Protein AF-A0A6L8UDU8-F1 (afdb_monomer_lite)

Foldseek 3Di:
DPDQPDLPDQDWDWDDAPNAIFTWRGWQADPVLQVLVVVQCVVLVFAKDKDWACDPDPPDDIGMTIGTSPSPDTVSCCAVVQVGADPVGDGHHPCVNVVVDPDDDSVPVDDPDDD

Sequence (115 aa):
MKPVMGINNAKHVIGEINGVRCTIIETSASGERALFLRQLLEFNNLEVVESVNPPSSEDEEPTYSIGVTDIVFNPVFAIYECLLKIPGGGYVTPGYWLQECTDCDNRYWLRKKDQ

pLDDT: mean 88.97, std 12.99, range [41.44, 98.56]

Radius of gyration: 14.98 Å; chains: 1; bounding box: 45×35×35 Å

Secondary structure (DSSP, 8-state):
-PPP--TTS----EEEETTEEEEEEEEEE-HHHHHHHHHHHHHTT--EEEEEEPPSSTTSPPEEEEEES-TT--HHHHHHTT-PBPTTSSB--HHHHTTS-SS--S-TTS-----

Structure (mmCIF, N/CA/C/O backbone):
data_AF-A0A6L8UDU8-F1
#
_entry.id   AF-A0A6L8UDU8-F1
#
loop_
_atom_site.group_PDB
_atom_site.id
_atom_site.type_symbol
_atom_site.label_atom_id
_atom_site.label_alt_id
_atom_site.label_comp_id
_atom_site.label_asym_id
_atom_site.label_entity_id
_atom_site.label_seq_id
_atom_site.pdbx_PDB_ins_code
_atom_site.Cartn_x
_atom_site.Cartn_y
_atom_site.Cartn_z
_atom_site.occupancy
_atom_site.B_iso_or_equiv
_atom_site.auth_seq_id
_atom_site.auth_comp_id
_atom_site.auth_asym_id
_atom_site.auth_atom_id
_atom_site.pdbx_PDB_model_num
ATOM 1 N N . MET A 1 1 ? -1.695 15.600 11.824 1.00 41.44 1 MET A N 1
ATOM 2 C CA . MET A 1 1 ? -1.597 14.657 10.692 1.00 41.44 1 MET A CA 1
ATOM 3 C C . MET A 1 1 ? -1.109 13.337 11.273 1.00 41.44 1 MET A C 1
ATOM 5 O O . MET A 1 1 ? 0.001 13.305 11.793 1.00 41.44 1 MET A O 1
ATOM 9 N N . LYS A 1 2 ? -1.976 12.318 11.371 1.00 43.31 2 LYS A N 1
ATOM 10 C CA . LYS A 1 2 ? -1.565 10.991 11.868 1.00 43.31 2 LYS A CA 1
ATOM 11 C C . LYS A 1 2 ? -0.500 10.436 10.905 1.00 43.31 2 LYS A C 1
ATOM 13 O O . LYS A 1 2 ? -0.578 10.750 9.717 1.00 43.31 2 LYS A O 1
ATOM 18 N N . PRO A 1 3 ? 0.521 9.712 11.388 1.00 46.56 3 PRO A N 1
ATOM 19 C CA . PRO A 1 3 ? 1.601 9.270 10.522 1.00 46.56 3 PRO A CA 1
ATOM 20 C C . PRO A 1 3 ? 1.044 8.298 9.482 1.00 46.56 3 PRO A C 1
ATOM 22 O O . PRO A 1 3 ? 0.544 7.234 9.842 1.00 46.56 3 PRO A O 1
ATOM 25 N N . VAL A 1 4 ? 1.161 8.667 8.203 1.00 59.59 4 VAL A N 1
ATOM 26 C CA . VAL A 1 4 ? 1.176 7.699 7.099 1.00 59.59 4 VAL A CA 1
ATOM 27 C C . VAL A 1 4 ? 2.173 6.620 7.507 1.00 59.59 4 VAL A C 1
ATOM 29 O O . VAL A 1 4 ? 3.268 6.965 7.968 1.00 59.59 4 VAL A O 1
ATOM 32 N N . MET A 1 5 ? 1.799 5.339 7.423 1.00 64.19 5 MET A N 1
ATOM 33 C CA . MET A 1 5 ? 2.720 4.260 7.782 1.00 64.19 5 MET A CA 1
ATOM 34 C C . MET A 1 5 ? 4.018 4.452 6.998 1.00 64.19 5 MET A C 1
ATOM 36 O O . MET A 1 5 ? 4.046 4.457 5.767 1.00 64.19 5 MET A O 1
ATOM 40 N N . GLY A 1 6 ? 5.072 4.754 7.753 1.00 65.25 6 GLY A N 1
ATOM 41 C CA . GLY A 1 6 ? 6.275 5.341 7.199 1.00 65.25 6 GLY A CA 1
ATOM 42 C C . GLY A 1 6 ? 7.034 4.319 6.374 1.00 65.25 6 GLY A C 1
ATOM 43 O O . GLY A 1 6 ? 7.457 3.291 6.890 1.00 65.25 6 GLY A O 1
ATOM 44 N N . ILE A 1 7 ? 7.314 4.657 5.119 1.00 80.19 7 ILE A N 1
ATOM 45 C CA . ILE A 1 7 ? 8.274 3.933 4.272 1.00 80.19 7 ILE A CA 1
ATOM 46 C C . ILE A 1 7 ? 9.737 4.193 4.688 1.00 80.19 7 ILE A C 1
ATOM 48 O O . ILE A 1 7 ? 10.673 3.843 3.981 1.00 80.19 7 ILE A O 1
ATOM 52 N N . ASN A 1 8 ? 9.946 4.832 5.842 1.00 78.44 8 ASN A N 1
ATOM 53 C CA . ASN A 1 8 ? 11.244 5.241 6.375 1.00 78.44 8 ASN A CA 1
ATOM 54 C C . ASN A 1 8 ? 11.922 4.168 7.241 1.00 78.44 8 ASN A C 1
ATOM 56 O O . ASN A 1 8 ? 13.095 4.304 7.582 1.00 78.44 8 ASN A O 1
ATOM 60 N N . ASN A 1 9 ? 11.201 3.115 7.616 1.00 76.50 9 ASN A N 1
ATOM 61 C CA . ASN A 1 9 ? 11.762 1.932 8.246 1.00 76.50 9 ASN A CA 1
ATOM 62 C C . ASN A 1 9 ? 11.153 0.699 7.577 1.00 76.50 9 ASN A C 1
ATOM 64 O O . ASN A 1 9 ? 9.957 0.665 7.322 1.00 76.50 9 ASN A O 1
ATOM 68 N N . ALA A 1 10 ? 11.962 -0.321 7.288 1.00 78.06 10 ALA A N 1
ATOM 69 C CA . ALA A 1 10 ? 11.518 -1.542 6.605 1.00 78.06 10 ALA A CA 1
ATOM 70 C C . ALA A 1 10 ? 10.661 -2.463 7.502 1.00 78.06 10 ALA A C 1
ATOM 72 O O . ALA A 1 10 ? 10.728 -3.688 7.394 1.00 78.06 10 ALA A O 1
ATOM 73 N N . LYS A 1 11 ? 9.887 -1.892 8.433 1.00 83.38 11 LYS A N 1
ATOM 74 C CA . LYS A 1 11 ? 9.067 -2.645 9.373 1.00 83.38 11 LYS A CA 1
ATOM 75 C C . LYS A 1 11 ? 7.956 -3.352 8.616 1.00 83.38 11 LYS A C 1
ATOM 77 O O . LYS A 1 11 ? 7.098 -2.730 7.998 1.00 83.38 11 LYS A O 1
ATOM 82 N N . HIS A 1 12 ? 7.956 -4.669 8.737 1.00 90.06 12 HIS A N 1
ATOM 83 C CA . HIS A 1 12 ? 6.901 -5.523 8.226 1.00 90.06 12 HIS A CA 1
ATOM 84 C C . HIS A 1 12 ? 5.894 -5.796 9.339 1.00 90.06 12 HIS A C 1
ATOM 86 O O . HIS A 1 12 ? 6.256 -6.313 10.397 1.00 90.06 12 HIS A O 1
ATOM 92 N N . VAL A 1 13 ? 4.641 -5.393 9.133 1.00 92.75 13 VAL A N 1
ATOM 93 C CA . VAL A 1 13 ? 3.566 -5.586 10.110 1.00 92.75 13 VAL A CA 1
ATOM 94 C C . VAL A 1 13 ? 2.577 -6.588 9.540 1.00 92.75 13 VAL A C 1
ATOM 96 O O . VAL A 1 13 ? 1.944 -6.323 8.526 1.00 92.75 13 VAL A O 1
ATOM 99 N N . ILE A 1 14 ? 2.433 -7.728 10.211 1.00 95.81 14 ILE A N 1
ATOM 100 C CA . ILE A 1 14 ? 1.405 -8.725 9.904 1.00 95.81 14 ILE A CA 1
ATOM 101 C C . ILE A 1 14 ? 0.281 -8.562 10.924 1.00 95.81 14 ILE A C 1
ATOM 103 O O . ILE A 1 14 ? 0.539 -8.425 12.121 1.00 95.81 14 ILE A O 1
ATOM 107 N N . GLY A 1 15 ? -0.958 -8.588 10.451 1.00 95.69 15 GLY A N 1
ATOM 108 C CA . GLY A 1 15 ? -2.153 -8.465 11.272 1.00 95.69 15 GLY A CA 1
ATOM 109 C C . GLY A 1 15 ? -3.321 -9.233 10.672 1.00 95.69 15 GLY A C 1
ATOM 110 O O . GLY A 1 15 ? -3.137 -10.174 9.898 1.00 95.69 15 GLY A O 1
ATOM 111 N N . GLU A 1 16 ? -4.524 -8.826 11.052 1.00 97.25 16 GLU A N 1
ATOM 112 C CA . GLU A 1 16 ? -5.768 -9.418 10.581 1.00 97.25 16 GLU A CA 1
ATOM 113 C C . GLU A 1 16 ? -6.784 -8.308 10.303 1.00 97.25 16 GLU A C 1
ATOM 115 O O . GLU A 1 16 ? -6.934 -7.387 11.108 1.00 97.25 16 GLU A O 1
ATOM 120 N N . ILE A 1 17 ? -7.462 -8.388 9.160 1.00 97.44 17 ILE A N 1
ATOM 121 C CA . ILE A 1 17 ? -8.540 -7.480 8.754 1.00 97.44 17 ILE A CA 1
ATOM 122 C C . ILE A 1 17 ? -9.731 -8.360 8.372 1.00 97.44 17 ILE A C 1
ATOM 124 O O . ILE A 1 17 ? -9.605 -9.225 7.510 1.00 97.44 17 ILE A O 1
ATOM 128 N N . ASN A 1 18 ? -10.877 -8.173 9.037 1.00 94.75 18 ASN A N 1
ATOM 129 C CA . ASN A 1 18 ? -12.108 -8.949 8.816 1.00 94.75 18 ASN A CA 1
ATOM 130 C C . ASN A 1 18 ? -11.911 -10.485 8.829 1.00 94.75 18 ASN A C 1
ATOM 132 O O . ASN A 1 18 ? -12.510 -11.193 8.023 1.00 94.75 18 ASN A O 1
ATOM 136 N N . GLY A 1 19 ? -11.062 -11.016 9.717 1.00 96.25 19 GLY A N 1
ATOM 137 C CA . GLY A 1 19 ? -10.784 -12.458 9.788 1.00 96.25 19 GLY A CA 1
ATOM 138 C C . GLY A 1 19 ? -9.698 -12.958 8.828 1.00 96.25 19 GLY A C 1
ATOM 139 O O . GLY A 1 19 ? -9.364 -14.141 8.844 1.00 96.25 19 GLY A O 1
ATOM 140 N N . VAL A 1 20 ? -9.137 -12.085 7.984 1.00 98.00 20 VAL A N 1
ATOM 141 C CA . VAL A 1 20 ? -8.117 -12.440 6.991 1.00 98.00 20 VAL A CA 1
ATOM 142 C C . VAL A 1 20 ? -6.745 -11.971 7.459 1.00 98.00 20 VAL A C 1
ATOM 144 O O . VAL A 1 20 ? -6.501 -10.773 7.631 1.00 98.00 20 VAL A O 1
ATOM 147 N N . ARG A 1 21 ? -5.825 -12.923 7.649 1.00 98.00 21 ARG A N 1
ATOM 148 C CA . ARG A 1 21 ? -4.424 -12.628 7.968 1.00 98.00 21 ARG A CA 1
ATOM 149 C C . ARG A 1 21 ? -3.759 -11.943 6.774 1.00 98.00 21 ARG A C 1
ATOM 151 O O . ARG A 1 21 ? -3.793 -12.471 5.668 1.00 98.00 21 ARG A O 1
ATOM 158 N N . CYS A 1 22 ? -3.146 -10.789 7.003 1.00 98.06 22 CYS A N 1
ATOM 159 C CA . CYS A 1 22 ? -2.610 -9.938 5.942 1.00 98.06 22 CYS A CA 1
ATOM 160 C C . CYS A 1 22 ? -1.370 -9.163 6.402 1.00 98.06 22 CYS A C 1
ATOM 162 O O . CYS A 1 22 ? -1.131 -8.979 7.600 1.00 98.06 22 CYS A O 1
ATOM 164 N N . THR A 1 23 ? -0.586 -8.678 5.441 1.00 97.50 23 THR A N 1
ATOM 165 C CA . THR A 1 23 ? 0.357 -7.584 5.681 1.00 97.50 23 THR A CA 1
ATOM 166 C C . THR A 1 23 ? -0.438 -6.291 5.828 1.00 97.50 23 THR A C 1
ATOM 168 O O . THR A 1 23 ? -1.200 -5.932 4.933 1.00 97.50 23 THR A O 1
ATOM 171 N N . ILE A 1 24 ? -0.242 -5.570 6.929 1.00 96.44 24 ILE A N 1
ATOM 172 C CA . ILE A 1 24 ? -0.848 -4.258 7.162 1.00 96.44 24 ILE A CA 1
ATOM 173 C C . ILE A 1 24 ? -0.070 -3.205 6.378 1.00 96.44 24 ILE A C 1
ATOM 175 O O . ILE A 1 24 ? 1.122 -2.999 6.615 1.00 96.44 24 ILE A O 1
ATOM 179 N N . ILE A 1 25 ? -0.760 -2.524 5.467 1.00 95.75 25 ILE A N 1
ATOM 180 C CA . ILE A 1 25 ? -0.199 -1.437 4.665 1.00 95.75 25 ILE A CA 1
ATOM 181 C C . ILE A 1 25 ? -0.336 -0.115 5.409 1.00 95.75 25 ILE A C 1
ATOM 183 O O . ILE A 1 25 ? 0.647 0.596 5.601 1.00 95.75 25 ILE A O 1
ATOM 187 N N . GLU A 1 26 ? -1.547 0.211 5.854 1.00 94.88 26 GLU A N 1
ATOM 188 C CA . GLU A 1 26 ? -1.825 1.456 6.561 1.00 94.88 26 GLU A CA 1
ATOM 189 C C . GLU A 1 26 ? -3.065 1.293 7.440 1.00 94.88 26 GLU A C 1
ATOM 191 O O . GLU A 1 26 ? -4.023 0.617 7.066 1.00 94.88 26 GLU A O 1
ATOM 196 N N . THR A 1 27 ? -3.052 1.911 8.618 1.00 93.88 27 THR A N 1
ATOM 197 C CA . THR A 1 27 ? -4.214 1.982 9.507 1.00 93.88 27 THR A CA 1
ATOM 198 C C . THR A 1 27 ? -4.599 3.436 9.721 1.00 93.88 27 THR A C 1
ATOM 200 O O . THR A 1 27 ? -3.751 4.325 9.699 1.00 93.88 27 THR A O 1
ATOM 203 N N . SER A 1 28 ? -5.887 3.682 9.967 1.00 93.31 28 SER A N 1
ATOM 204 C CA . SER A 1 28 ? -6.437 5.039 10.104 1.00 93.31 28 SER A CA 1
ATOM 205 C C . SER A 1 28 ? -6.249 5.930 8.861 1.00 93.31 28 SER A C 1
ATOM 207 O O . SER A 1 28 ? -6.118 7.148 8.997 1.00 93.31 28 SER A O 1
ATOM 209 N N . ALA A 1 29 ? -6.235 5.343 7.662 1.00 94.88 29 ALA A N 1
ATOM 210 C CA . ALA A 1 29 ? -6.167 6.078 6.403 1.00 94.88 29 ALA A CA 1
ATOM 211 C C . ALA A 1 29 ? -7.452 6.893 6.173 1.00 94.88 29 ALA A C 1
ATOM 213 O O . ALA A 1 29 ? -8.537 6.472 6.580 1.00 94.88 29 ALA A O 1
ATOM 214 N N . SER A 1 30 ? -7.346 8.043 5.501 1.00 95.56 30 SER A N 1
ATOM 215 C CA . SER A 1 30 ? -8.525 8.743 4.971 1.00 95.56 30 SER A CA 1
ATOM 216 C C . SER A 1 30 ? -9.153 7.947 3.822 1.00 95.56 30 SER A C 1
ATOM 218 O O . SER A 1 30 ? -8.493 7.095 3.226 1.00 95.56 30 SER A O 1
ATOM 220 N N . GLY A 1 31 ? -10.405 8.246 3.462 1.00 95.75 31 GLY A N 1
ATOM 221 C CA . GLY A 1 31 ? -11.072 7.577 2.335 1.00 95.75 31 GLY A CA 1
ATOM 222 C C . GLY A 1 31 ? -10.326 7.736 1.005 1.00 95.75 31 GLY A C 1
ATOM 223 O O . GLY A 1 31 ? -10.144 6.766 0.276 1.00 95.75 31 GLY A O 1
ATOM 224 N N . GLU A 1 32 ? -9.808 8.933 0.713 1.00 96.06 32 GLU A N 1
ATOM 225 C CA . GLU A 1 32 ? -9.010 9.182 -0.498 1.00 96.06 32 GLU A CA 1
ATOM 226 C C . GLU A 1 32 ? -7.697 8.387 -0.503 1.00 96.06 32 GLU A C 1
ATOM 228 O O . GLU A 1 32 ? -7.308 7.821 -1.527 1.00 96.06 32 GLU A O 1
ATOM 233 N N . ARG A 1 33 ? -7.029 8.299 0.65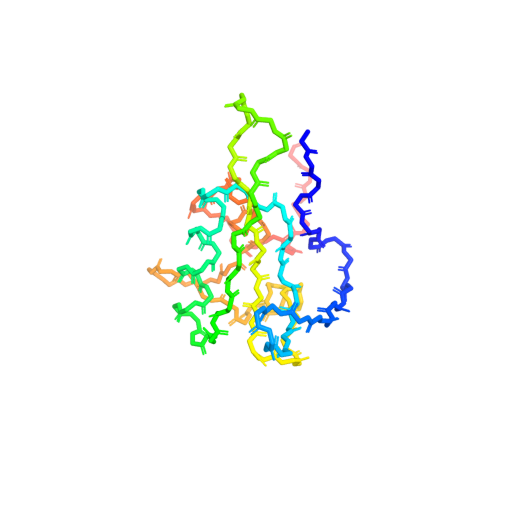5 1.00 95.94 33 ARG A N 1
ATOM 234 C CA . ARG A 1 33 ? -5.789 7.534 0.825 1.00 95.94 33 ARG A CA 1
ATOM 235 C C . ARG A 1 33 ? -6.030 6.036 0.655 1.00 95.94 33 ARG A C 1
ATOM 237 O O . ARG A 1 33 ? -5.268 5.366 -0.040 1.00 95.94 33 ARG A O 1
ATOM 244 N N . ALA A 1 34 ? -7.094 5.527 1.266 1.00 96.94 34 ALA A N 1
ATOM 245 C CA . ALA A 1 34 ? -7.521 4.140 1.156 1.00 96.94 34 ALA A CA 1
ATOM 246 C C . ALA A 1 34 ? -7.835 3.766 -0.295 1.00 96.94 34 ALA A C 1
ATOM 248 O O . ALA A 1 34 ? -7.317 2.771 -0.801 1.00 96.94 34 ALA A O 1
ATOM 249 N N . LEU A 1 35 ? -8.597 4.614 -0.994 1.00 97.81 35 LEU A N 1
ATOM 250 C CA . LEU A 1 35 ? -8.927 4.421 -2.401 1.00 97.81 35 LEU A CA 1
ATOM 251 C C . LEU A 1 35 ? -7.673 4.387 -3.284 1.00 97.81 35 LEU A C 1
ATOM 253 O O . LEU A 1 35 ? -7.543 3.486 -4.113 1.00 97.81 35 LEU A O 1
ATOM 257 N N . PHE A 1 36 ? -6.747 5.330 -3.085 1.00 97.00 36 PHE A N 1
ATOM 258 C CA . PHE A 1 36 ? -5.471 5.368 -3.800 1.00 97.00 36 PHE A CA 1
ATOM 259 C C . PHE A 1 36 ? -4.661 4.084 -3.584 1.00 97.00 36 PHE A C 1
ATOM 261 O O . PHE A 1 36 ? -4.239 3.450 -4.552 1.00 97.00 36 PHE A O 1
ATOM 268 N N . LEU A 1 37 ? -4.466 3.681 -2.324 1.00 97.44 37 LEU A N 1
ATOM 269 C CA . LEU A 1 37 ? -3.701 2.483 -1.983 1.00 97.44 37 LEU A CA 1
ATOM 270 C C . LEU A 1 37 ? -4.337 1.231 -2.574 1.00 97.44 37 LEU A C 1
ATOM 272 O O . LEU A 1 37 ? -3.639 0.431 -3.192 1.00 97.44 37 LEU A O 1
ATOM 276 N N . ARG A 1 38 ? -5.656 1.079 -2.435 1.00 98.25 38 ARG A N 1
ATOM 277 C CA . ARG A 1 38 ? -6.390 -0.061 -2.980 1.00 98.25 38 ARG A CA 1
ATOM 278 C C . ARG A 1 38 ? -6.190 -0.173 -4.489 1.00 98.25 38 ARG A C 1
ATOM 280 O O . ARG A 1 38 ? -5.743 -1.212 -4.961 1.00 98.25 38 ARG A O 1
ATOM 287 N N . GLN A 1 39 ? -6.431 0.909 -5.230 1.00 98.06 39 GLN A N 1
ATOM 288 C CA . GLN A 1 39 ? -6.265 0.922 -6.687 1.00 98.06 39 GLN A CA 1
ATOM 289 C C . GLN A 1 39 ? -4.825 0.616 -7.115 1.00 98.06 39 GLN A C 1
ATOM 291 O O . GLN A 1 39 ? -4.614 -0.153 -8.052 1.00 98.06 39 GLN A O 1
ATOM 296 N N . LEU A 1 40 ? -3.831 1.195 -6.434 1.00 97.69 40 LEU A N 1
ATOM 297 C CA . LEU A 1 40 ? -2.421 0.971 -6.745 1.00 97.69 40 LEU A CA 1
ATOM 298 C C . LEU A 1 40 ? -2.003 -0.484 -6.498 1.00 97.69 40 LEU A C 1
ATOM 300 O O . LEU A 1 40 ? -1.298 -1.071 -7.319 1.00 97.69 40 LEU A O 1
ATOM 304 N N . LEU A 1 41 ? -2.410 -1.061 -5.370 1.00 98.25 41 LEU A N 1
ATOM 305 C CA . LEU A 1 41 ? -2.030 -2.417 -4.980 1.00 98.25 41 LEU A CA 1
ATOM 306 C C . LEU A 1 41 ? -2.748 -3.465 -5.844 1.00 98.25 41 LEU A C 1
ATOM 308 O O . LEU A 1 41 ? -2.091 -4.371 -6.352 1.00 98.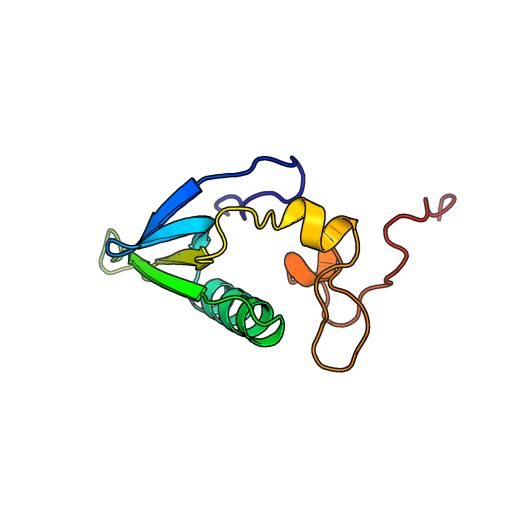25 41 LEU A O 1
ATOM 312 N N . GLU A 1 42 ? -4.047 -3.289 -6.110 1.00 98.50 42 GLU A N 1
ATOM 313 C CA . GLU A 1 42 ? -4.815 -4.145 -7.029 1.00 98.50 42 GLU A CA 1
ATOM 314 C C . GLU A 1 42 ? -4.237 -4.108 -8.453 1.00 98.50 42 GLU A C 1
ATOM 316 O O . GLU A 1 42 ? -4.086 -5.151 -9.092 1.00 98.50 42 GLU A O 1
ATOM 321 N N . PHE A 1 43 ? -3.842 -2.924 -8.944 1.00 98.25 43 PHE A N 1
ATOM 322 C CA . PHE A 1 43 ? -3.159 -2.780 -10.236 1.00 98.25 43 PHE A CA 1
ATOM 323 C C . PHE A 1 43 ? -1.849 -3.579 -10.295 1.00 98.25 43 PHE A C 1
ATOM 325 O O . PHE A 1 43 ? -1.491 -4.104 -11.347 1.00 98.25 43 PHE A O 1
ATOM 332 N N . ASN A 1 44 ? -1.160 -3.713 -9.161 1.00 98.12 44 ASN A N 1
ATOM 333 C CA . ASN A 1 44 ? 0.053 -4.514 -9.007 1.00 98.12 44 ASN A CA 1
ATOM 334 C C . ASN A 1 44 ? -0.225 -5.981 -8.635 1.00 98.12 44 ASN A C 1
ATOM 336 O O . ASN A 1 44 ? 0.656 -6.662 -8.116 1.00 98.12 44 ASN A O 1
ATOM 340 N N . ASN A 1 45 ? -1.436 -6.476 -8.916 1.00 98.12 45 ASN A N 1
ATOM 341 C CA . ASN A 1 45 ? -1.856 -7.863 -8.705 1.00 98.12 45 ASN A CA 1
ATOM 342 C C . ASN A 1 45 ? -1.813 -8.332 -7.242 1.00 98.12 45 ASN A C 1
ATOM 344 O O . ASN A 1 45 ? -1.750 -9.534 -6.986 1.00 98.12 45 ASN A O 1
ATOM 348 N N . LEU A 1 46 ? -1.877 -7.404 -6.287 1.00 98.50 46 LEU A N 1
ATOM 349 C CA . LEU A 1 46 ? -2.024 -7.730 -4.875 1.00 98.50 46 LEU A CA 1
ATOM 350 C C . LEU A 1 46 ? -3.508 -7.811 -4.527 1.00 98.50 46 LEU A C 1
ATOM 352 O O . LEU A 1 46 ? -4.299 -6.942 -4.891 1.00 98.50 46 LEU A O 1
ATOM 356 N N . GLU A 1 47 ? -3.884 -8.852 -3.794 1.00 98.56 47 GLU A N 1
ATOM 357 C CA . GLU A 1 47 ? -5.231 -8.981 -3.249 1.00 98.56 47 GLU A CA 1
ATOM 358 C C . GLU A 1 47 ? -5.341 -8.120 -1.985 1.00 98.56 47 GLU A C 1
ATOM 360 O O . GLU A 1 47 ? -4.680 -8.376 -0.973 1.00 98.56 47 GLU A O 1
ATOM 365 N N . VAL A 1 48 ? -6.151 -7.064 -2.074 1.00 98.44 48 VAL A N 1
ATOM 366 C CA . VAL A 1 48 ? -6.336 -6.071 -1.013 1.00 98.44 48 VAL A CA 1
ATOM 367 C C . VAL A 1 48 ? -7.487 -6.477 -0.099 1.00 98.44 48 VAL A C 1
ATOM 369 O O . VAL A 1 48 ? -8.563 -6.859 -0.553 1.00 98.44 48 VAL A O 1
ATOM 372 N N . VAL A 1 49 ? -7.268 -6.328 1.205 1.00 98.25 49 VAL A N 1
ATOM 373 C CA . VAL A 1 49 ? -8.305 -6.394 2.236 1.00 98.25 49 VAL A CA 1
ATOM 374 C C . VAL A 1 49 ? -8.455 -5.030 2.897 1.00 98.25 49 VAL A C 1
ATOM 376 O O . VAL A 1 49 ? -7.472 -4.348 3.187 1.00 98.25 49 VAL A O 1
ATOM 379 N N . GLU A 1 50 ? -9.699 -4.635 3.143 1.00 97.88 50 GLU A N 1
ATOM 380 C CA . GLU A 1 50 ? -10.042 -3.323 3.684 1.00 97.88 50 GLU A CA 1
ATOM 381 C C . GLU A 1 50 ? -11.081 -3.461 4.799 1.00 97.88 50 GLU A C 1
ATOM 383 O O . GLU A 1 50 ? -12.025 -4.249 4.697 1.00 97.88 50 GLU A O 1
ATOM 388 N N . SER A 1 51 ? -10.927 -2.678 5.866 1.00 97.62 51 SER A N 1
ATOM 389 C CA . SER A 1 51 ? -11.982 -2.466 6.858 1.00 97.62 51 SER A CA 1
ATOM 390 C C . SER A 1 51 ? -12.211 -0.987 7.111 1.00 97.62 51 SER A C 1
ATOM 392 O O . SER A 1 51 ? -11.268 -0.195 7.173 1.00 97.62 51 SER A O 1
ATOM 394 N N . VAL A 1 52 ? -13.474 -0.641 7.341 1.00 97.19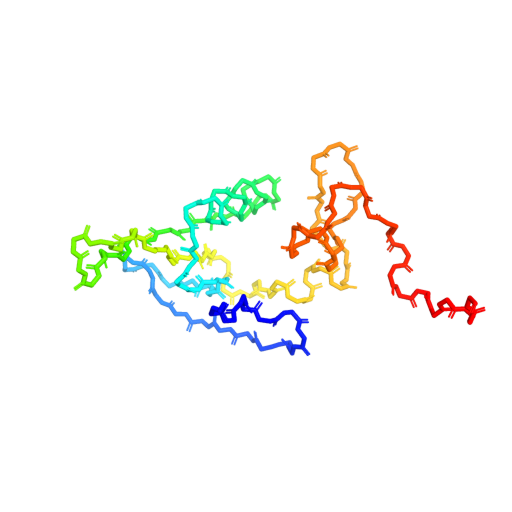 52 VAL A N 1
ATOM 395 C CA . VAL A 1 52 ? -13.885 0.699 7.751 1.00 97.19 52 VAL A CA 1
ATOM 396 C C . VAL A 1 52 ? -13.897 0.764 9.272 1.00 97.19 52 VAL A C 1
ATOM 398 O O . VAL A 1 52 ? -14.548 -0.043 9.934 1.00 97.19 52 VAL A O 1
ATOM 401 N N . ASN A 1 53 ? -13.184 1.735 9.823 1.00 93.88 53 ASN A N 1
ATOM 402 C CA . ASN A 1 53 ? -13.222 2.090 11.230 1.00 93.88 53 ASN A CA 1
ATOM 403 C C . ASN A 1 53 ? -14.222 3.248 11.386 1.00 93.88 53 ASN A C 1
ATOM 405 O O . ASN A 1 53 ? -14.011 4.308 10.780 1.00 93.88 53 ASN A O 1
ATOM 409 N N . PRO A 1 54 ? -15.305 3.070 12.162 1.00 93.94 54 PRO A N 1
ATOM 410 C CA . PRO A 1 54 ? -16.296 4.119 12.354 1.00 93.94 54 PRO A CA 1
ATOM 411 C C . PRO A 1 54 ? -15.667 5.346 13.034 1.00 93.94 54 PRO A C 1
ATOM 413 O O . PRO A 1 54 ? -14.701 5.196 13.792 1.00 93.94 54 PRO A O 1
ATOM 416 N N . PRO A 1 55 ? -16.193 6.553 12.771 1.00 93.62 55 PRO A N 1
ATOM 417 C CA . PRO A 1 55 ? -15.704 7.765 13.411 1.00 93.62 55 PRO A CA 1
ATOM 418 C C . PRO A 1 55 ? -15.974 7.747 14.919 1.00 93.62 55 PRO A C 1
ATOM 420 O O . PRO A 1 55 ? -16.899 7.084 15.394 1.00 93.62 55 PRO A O 1
ATOM 423 N N . SER A 1 56 ? -15.154 8.473 15.685 1.00 89.62 56 SER A N 1
ATOM 424 C CA . SER A 1 56 ? -15.271 8.499 17.153 1.00 89.62 56 SER A CA 1
ATOM 425 C C . SER A 1 56 ? -16.328 9.496 17.643 1.00 89.62 56 SER A C 1
ATOM 427 O O . SER A 1 56 ? -16.720 9.456 18.810 1.00 89.62 56 SER A O 1
ATOM 429 N N . SER A 1 57 ? -16.784 10.389 16.763 1.00 92.00 57 SER A N 1
ATOM 430 C CA . SER A 1 57 ? -17.805 11.412 16.991 1.00 92.00 57 SER A CA 1
ATOM 431 C C . SER A 1 57 ? -18.537 11.736 15.681 1.00 92.00 57 SER A C 1
ATOM 433 O O . SER A 1 57 ? -18.101 11.328 14.608 1.00 92.00 57 SER A O 1
ATOM 435 N N . GLU A 1 58 ? -19.651 12.469 15.760 1.00 88.69 58 GLU A N 1
ATOM 436 C CA . GLU A 1 58 ? -20.451 12.862 14.583 1.00 88.69 58 GLU A CA 1
ATOM 437 C C . GLU A 1 58 ? -19.731 13.853 13.650 1.00 88.69 58 GLU A C 1
ATOM 439 O O . GLU A 1 58 ? -20.074 13.938 12.474 1.00 88.69 58 GLU A O 1
ATOM 444 N N . ASP A 1 59 ? -18.720 14.567 14.153 1.00 92.12 59 ASP A N 1
ATOM 445 C CA . ASP A 1 59 ? -17.944 15.559 13.393 1.00 92.12 59 ASP A CA 1
ATOM 446 C C . ASP A 1 59 ? -16.703 14.961 12.700 1.00 92.12 59 ASP A C 1
ATOM 448 O O . ASP A 1 59 ? -15.955 15.674 12.026 1.00 92.12 59 ASP A O 1
ATOM 452 N N . GLU A 1 60 ? -16.433 13.669 12.901 1.00 92.75 60 GLU A N 1
ATOM 453 C CA . GLU A 1 60 ? -15.286 12.976 12.320 1.00 92.75 60 GLU A CA 1
ATOM 454 C C . GLU A 1 60 ? -15.700 12.093 11.138 1.00 92.75 60 GLU A C 1
ATOM 456 O O . GLU A 1 60 ? -16.739 11.437 11.144 1.00 92.75 60 GLU A O 1
ATOM 461 N N . GLU A 1 61 ? -14.835 12.026 10.128 1.00 93.88 61 GLU A N 1
ATOM 462 C CA . GLU A 1 61 ? -14.983 11.090 9.013 1.00 93.88 61 GLU A CA 1
ATOM 463 C C . GLU A 1 61 ? -14.488 9.685 9.408 1.00 93.88 61 GLU A C 1
ATOM 465 O O . GLU A 1 61 ? -13.544 9.557 10.203 1.00 93.88 61 GLU A O 1
ATOM 470 N N . PRO A 1 62 ? -15.064 8.606 8.841 1.00 95.62 62 PRO A N 1
ATOM 471 C CA . PRO A 1 62 ? -14.544 7.262 9.036 1.00 95.62 62 PRO A CA 1
ATOM 472 C C . PRO A 1 62 ? -13.106 7.157 8.526 1.00 95.62 62 PRO A C 1
ATOM 474 O O . PRO A 1 62 ? -12.691 7.818 7.570 1.00 95.62 62 PRO A O 1
ATOM 477 N N . THR A 1 63 ? -12.347 6.261 9.146 1.00 96.31 63 THR A N 1
ATOM 478 C CA . THR A 1 63 ? -10.989 5.938 8.700 1.00 96.31 63 THR A CA 1
ATOM 479 C C . THR A 1 63 ? -10.912 4.495 8.249 1.00 96.31 63 THR A C 1
ATOM 481 O O . THR A 1 63 ? -11.781 3.692 8.564 1.00 96.31 63 THR A O 1
ATOM 484 N N . TYR A 1 64 ? -9.862 4.140 7.528 1.00 96.81 64 TYR A N 1
ATOM 485 C CA . TYR A 1 64 ? -9.767 2.847 6.866 1.00 96.81 64 TYR A CA 1
ATOM 486 C C . TYR A 1 64 ? -8.482 2.130 7.270 1.00 96.81 64 TYR A C 1
ATOM 488 O O . TYR A 1 64 ? -7.456 2.755 7.557 1.00 96.81 64 TYR A O 1
ATOM 496 N N . SER A 1 65 ? -8.547 0.806 7.311 1.00 96.69 65 SER A N 1
ATOM 497 C CA . SER A 1 65 ? -7.384 -0.063 7.460 1.00 96.69 65 SER A CA 1
ATOM 498 C C . SER A 1 65 ? -7.212 -0.853 6.173 1.00 96.69 65 SER A C 1
ATOM 500 O O . SER A 1 65 ? -8.151 -1.511 5.733 1.00 96.69 65 SER A O 1
ATOM 502 N N . ILE A 1 66 ? -6.022 -0.779 5.584 1.00 97.75 66 ILE A N 1
ATOM 503 C CA . ILE A 1 66 ? -5.672 -1.426 4.321 1.00 97.75 66 ILE A CA 1
ATOM 504 C C . ILE A 1 66 ? -4.604 -2.480 4.587 1.00 97.75 66 ILE A C 1
ATOM 506 O O . ILE A 1 66 ? -3.596 -2.214 5.250 1.00 97.75 66 ILE A O 1
ATOM 510 N N . GLY A 1 67 ? -4.811 -3.669 4.037 1.00 97.75 67 GLY A N 1
ATOM 511 C CA . GLY A 1 67 ? -3.846 -4.757 4.037 1.00 97.75 67 GLY A CA 1
ATOM 512 C C . GLY A 1 67 ? -3.805 -5.482 2.697 1.00 97.75 67 GLY A C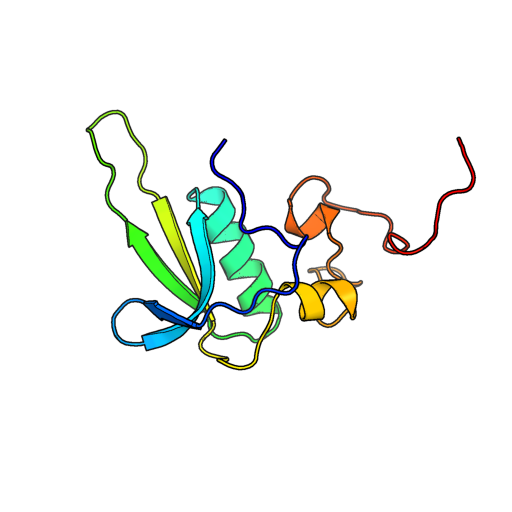 1
ATOM 513 O O . GLY A 1 67 ? -4.665 -5.281 1.844 1.00 97.75 67 GLY A O 1
ATOM 514 N N . VAL A 1 68 ? -2.809 -6.346 2.521 1.00 98.44 68 VAL A N 1
ATOM 515 C CA . VAL A 1 68 ? -2.744 -7.296 1.399 1.00 98.44 68 VAL A CA 1
ATOM 516 C C . VAL A 1 68 ? -2.607 -8.720 1.921 1.00 98.44 68 VAL A C 1
ATOM 518 O O . VAL A 1 68 ? -1.919 -8.948 2.920 1.00 98.44 68 VAL A O 1
ATOM 521 N N . THR A 1 69 ? -3.263 -9.684 1.275 1.00 98.38 69 THR A N 1
ATOM 522 C CA . THR A 1 69 ? -3.248 -11.095 1.715 1.00 98.38 69 THR A CA 1
ATOM 523 C C . THR A 1 69 ? -1.878 -11.748 1.548 1.00 98.38 69 THR A C 1
ATOM 525 O O . THR A 1 69 ? -1.573 -12.725 2.234 1.00 98.38 69 THR A O 1
ATOM 528 N N . ASP A 1 70 ? -1.011 -11.170 0.712 1.00 98.06 70 ASP A N 1
ATOM 529 C CA . ASP A 1 70 ? 0.395 -11.545 0.637 1.00 98.06 70 ASP A CA 1
ATOM 530 C C . ASP A 1 70 ? 1.124 -11.175 1.942 1.00 98.06 70 ASP A C 1
ATOM 532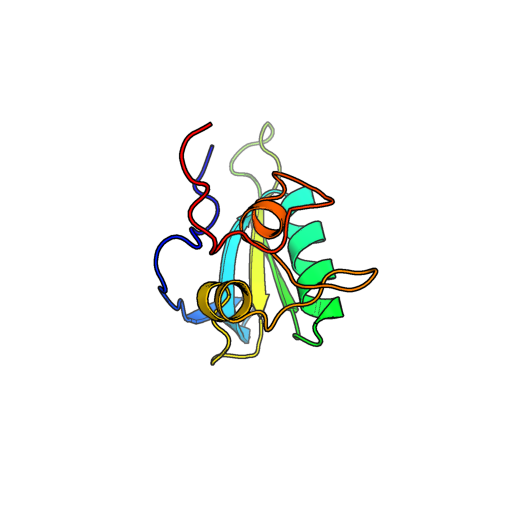 O O . ASP A 1 70 ? 1.540 -10.038 2.190 1.00 98.06 70 ASP A O 1
ATOM 536 N N . ILE A 1 71 ? 1.288 -12.180 2.799 1.00 96.75 71 ILE A N 1
ATOM 537 C CA . ILE A 1 71 ? 1.940 -12.048 4.101 1.00 96.75 71 ILE A CA 1
ATOM 538 C C . ILE A 1 71 ? 3.458 -11.867 4.017 1.00 96.75 71 ILE A C 1
ATOM 540 O O . ILE A 1 71 ? 4.057 -11.615 5.057 1.00 96.75 71 ILE A O 1
ATOM 544 N N . VAL A 1 72 ? 4.093 -12.031 2.850 1.00 96.00 72 VAL A N 1
ATOM 545 C CA . VAL A 1 72 ? 5.533 -11.766 2.659 1.00 96.00 72 VAL A CA 1
ATOM 546 C C . VAL A 1 72 ? 5.796 -10.431 1.967 1.00 96.00 72 VAL A C 1
ATOM 548 O O . VAL A 1 72 ? 6.933 -9.958 1.967 1.00 96.00 72 VAL A O 1
ATOM 551 N N . PHE A 1 73 ? 4.756 -9.794 1.429 1.00 96.25 73 PHE A N 1
ATOM 552 C CA . PHE A 1 73 ? 4.845 -8.457 0.865 1.00 96.25 73 PHE A CA 1
ATOM 553 C C . PHE A 1 73 ? 5.321 -7.442 1.911 1.00 96.25 73 PHE A C 1
ATOM 555 O O . PHE A 1 73 ? 4.814 -7.389 3.029 1.00 96.25 73 PHE A O 1
ATOM 562 N N . ASN A 1 74 ? 6.271 -6.586 1.534 1.00 94.25 74 ASN A N 1
ATOM 563 C CA . ASN A 1 74 ? 6.699 -5.445 2.336 1.00 94.25 74 ASN A CA 1
ATOM 564 C C . ASN A 1 74 ? 6.652 -4.190 1.452 1.00 94.25 74 ASN A C 1
ATOM 566 O O . ASN A 1 74 ? 7.425 -4.116 0.493 1.00 94.25 74 ASN A O 1
ATOM 570 N N . PRO A 1 75 ? 5.796 -3.193 1.755 1.00 93.88 75 PRO A N 1
ATOM 571 C CA . PRO A 1 75 ? 5.641 -2.016 0.902 1.00 93.88 75 PRO A CA 1
ATOM 572 C C . PRO A 1 75 ? 6.938 -1.214 0.772 1.00 93.88 75 PRO A C 1
ATOM 574 O O . PRO A 1 75 ? 7.208 -0.657 -0.287 1.00 93.88 75 PRO A O 1
ATOM 577 N N . VAL A 1 76 ? 7.784 -1.195 1.808 1.00 92.56 76 VAL A N 1
ATOM 578 C CA . VAL A 1 76 ? 9.067 -0.485 1.769 1.00 92.56 76 VAL A CA 1
ATOM 579 C C . VAL A 1 76 ? 9.991 -1.125 0.744 1.00 92.56 76 VAL A C 1
ATOM 581 O O . VAL A 1 76 ? 10.460 -0.439 -0.159 1.00 92.56 76 VAL A O 1
ATOM 584 N N . PHE A 1 77 ? 10.208 -2.439 0.814 1.00 93.31 77 PHE A N 1
ATOM 585 C CA . PHE A 1 77 ? 11.017 -3.130 -0.195 1.00 93.31 77 PHE A CA 1
ATOM 586 C C . PHE A 1 77 ? 10.392 -3.025 -1.582 1.00 93.31 77 PHE A C 1
ATOM 588 O O . PHE A 1 77 ? 11.091 -2.711 -2.538 1.00 93.31 77 PHE A O 1
ATOM 595 N N . ALA A 1 78 ? 9.073 -3.169 -1.692 1.00 94.19 78 ALA A N 1
ATOM 596 C CA . ALA A 1 78 ? 8.397 -3.097 -2.977 1.00 94.19 78 ALA A CA 1
ATOM 597 C C . ALA A 1 78 ? 8.566 -1.734 -3.676 1.00 94.19 78 ALA A C 1
ATOM 599 O O . ALA A 1 78 ? 8.662 -1.678 -4.902 1.00 94.19 78 ALA A O 1
ATOM 600 N N . ILE A 1 79 ? 8.654 -0.642 -2.914 1.00 92.69 79 ILE A N 1
ATOM 601 C CA . ILE A 1 79 ? 8.962 0.692 -3.443 1.00 92.69 79 ILE A CA 1
ATOM 602 C C . ILE A 1 79 ? 10.458 0.811 -3.744 1.00 92.69 79 ILE A C 1
ATOM 604 O O . ILE A 1 79 ? 10.838 1.143 -4.865 1.00 92.69 79 ILE A O 1
ATOM 608 N N . TYR A 1 80 ? 11.320 0.528 -2.763 1.00 91.00 80 TYR A N 1
ATOM 609 C CA . TYR A 1 80 ? 12.752 0.810 -2.876 1.00 91.00 80 TYR A CA 1
ATOM 610 C C . TYR A 1 80 ? 13.510 -0.132 -3.823 1.00 91.00 80 TYR A C 1
ATOM 612 O O . TYR A 1 80 ? 14.552 0.260 -4.347 1.00 91.00 80 TYR A O 1
ATOM 620 N N . GLU A 1 81 ? 12.977 -1.325 -4.086 1.00 92.06 81 GLU A N 1
ATOM 621 C CA . GLU A 1 81 ? 13.480 -2.287 -5.074 1.00 92.06 81 GLU A CA 1
ATOM 622 C C . GLU A 1 81 ? 12.726 -2.212 -6.411 1.00 92.06 81 GLU A C 1
ATOM 624 O O . GLU A 1 81 ? 12.931 -3.051 -7.286 1.00 92.06 81 GLU A O 1
ATOM 629 N N . CYS A 1 82 ? 11.878 -1.192 -6.604 1.00 93.00 82 CYS A N 1
ATOM 630 C CA . CYS A 1 82 ? 11.145 -0.971 -7.852 1.00 93.00 82 CYS A CA 1
ATOM 631 C C . CYS A 1 82 ? 10.269 -2.177 -8.256 1.00 93.00 82 CYS A C 1
ATOM 633 O O . CYS A 1 82 ? 10.232 -2.572 -9.420 1.00 93.00 82 CYS A O 1
ATOM 635 N N . LEU A 1 83 ? 9.550 -2.775 -7.307 1.00 94.81 83 LEU A N 1
ATOM 636 C CA . LEU A 1 83 ? 8.654 -3.909 -7.567 1.00 94.81 83 LEU A CA 1
ATOM 637 C C . LEU A 1 83 ? 7.223 -3.464 -7.898 1.00 94.81 83 LEU A C 1
ATOM 639 O O . LEU A 1 83 ? 6.511 -4.189 -8.585 1.00 94.81 83 LEU A O 1
ATOM 643 N N . LEU A 1 84 ? 6.812 -2.265 -7.468 1.00 95.75 84 LEU A N 1
ATOM 644 C CA . LEU A 1 84 ? 5.507 -1.692 -7.811 1.00 95.75 84 LEU A CA 1
ATOM 645 C C . LEU A 1 84 ? 5.577 -0.786 -9.047 1.00 95.75 84 LEU A C 1
ATOM 647 O O . LEU A 1 84 ? 6.481 0.038 -9.201 1.00 95.75 84 LEU A O 1
ATOM 651 N N . LYS A 1 85 ? 4.565 -0.893 -9.902 1.00 95.38 85 LYS A N 1
ATOM 652 C CA . LYS A 1 85 ? 4.341 -0.111 -11.119 1.00 95.38 85 LYS A CA 1
ATOM 653 C C . LYS A 1 85 ? 3.258 0.939 -10.904 1.00 95.38 85 LYS A C 1
ATOM 655 O O . LYS A 1 85 ? 2.307 0.715 -10.157 1.00 95.38 85 LYS A O 1
ATOM 660 N N . ILE A 1 86 ? 3.384 2.057 -11.614 1.00 93.31 86 ILE A N 1
ATOM 661 C CA . ILE A 1 86 ? 2.316 3.056 -11.728 1.00 93.31 86 ILE A CA 1
ATOM 662 C C . ILE A 1 86 ? 1.513 2.833 -13.019 1.00 93.31 86 ILE A C 1
ATOM 664 O O . ILE A 1 86 ? 2.081 2.382 -14.026 1.00 93.31 86 ILE A O 1
ATOM 668 N N . PRO A 1 87 ? 0.212 3.171 -13.035 1.00 89.88 87 PRO A N 1
ATOM 669 C CA . PRO A 1 87 ? -0.549 3.259 -14.274 1.00 89.88 87 PRO A CA 1
ATOM 670 C C . PRO A 1 87 ? 0.137 4.222 -15.253 1.00 89.88 87 PRO A C 1
ATOM 672 O O . PRO A 1 87 ? 0.501 5.332 -14.882 1.00 89.88 87 PRO A O 1
ATOM 675 N N . GLY A 1 88 ? 0.338 3.794 -16.500 1.00 84.25 88 GLY A N 1
ATOM 676 C CA . GLY A 1 88 ? 1.090 4.567 -17.502 1.00 84.25 88 GLY A CA 1
ATOM 677 C C . GLY A 1 88 ? 2.576 4.201 -17.620 1.00 84.25 88 GLY A C 1
ATOM 678 O O . GLY A 1 88 ? 3.230 4.641 -18.562 1.00 84.25 88 GLY A O 1
ATOM 679 N N . GLY A 1 89 ? 3.085 3.321 -16.751 1.00 85.62 89 GLY A N 1
ATOM 680 C CA . GLY A 1 89 ? 4.445 2.784 -16.823 1.00 85.62 89 GLY A CA 1
ATOM 681 C C . GLY A 1 89 ? 5.434 3.493 -15.898 1.00 85.62 89 GLY A C 1
ATOM 682 O O . GLY A 1 89 ? 5.169 4.564 -15.378 1.00 85.62 89 GLY A O 1
ATOM 683 N N . GLY A 1 90 ? 6.593 2.874 -15.667 1.00 89.81 90 GLY A N 1
ATOM 684 C CA . GLY A 1 90 ? 7.530 3.305 -14.621 1.00 89.81 90 GLY A CA 1
ATOM 685 C C . GLY A 1 90 ? 7.294 2.586 -13.292 1.00 89.81 90 GLY A C 1
ATOM 686 O O . GLY A 1 90 ? 6.614 1.559 -13.251 1.00 89.81 90 GLY A O 1
ATOM 687 N N . TYR A 1 91 ? 7.906 3.093 -12.224 1.00 93.06 91 TYR A N 1
ATOM 688 C CA . TYR A 1 91 ? 7.883 2.482 -10.894 1.00 93.06 91 TYR A CA 1
ATOM 689 C C . TYR A 1 91 ? 7.342 3.458 -9.859 1.00 93.06 91 TYR A C 1
ATOM 691 O O . TYR A 1 91 ? 7.545 4.667 -9.977 1.00 93.06 91 TYR A O 1
ATOM 699 N N . VAL A 1 92 ? 6.682 2.924 -8.835 1.00 93.31 92 VAL A N 1
ATOM 700 C CA . VAL A 1 92 ? 6.270 3.710 -7.671 1.00 93.31 92 VAL A CA 1
ATOM 701 C C . VAL A 1 92 ? 7.517 4.257 -6.983 1.00 93.31 92 VAL A C 1
ATOM 703 O O . VAL A 1 92 ? 8.424 3.508 -6.632 1.00 93.31 92 VAL A O 1
ATOM 706 N N . THR A 1 93 ? 7.547 5.570 -6.773 1.00 92.38 93 THR A N 1
ATOM 707 C CA . THR A 1 93 ? 8.582 6.248 -5.983 1.00 92.38 93 THR A CA 1
ATOM 708 C C . THR A 1 93 ? 8.062 6.547 -4.575 1.00 92.38 93 THR A C 1
ATOM 710 O O . THR A 1 93 ? 6.846 6.546 -4.362 1.00 92.38 93 THR A O 1
ATOM 713 N N . PRO A 1 94 ? 8.941 6.885 -3.614 1.00 91.56 94 PRO A N 1
ATOM 714 C CA . PRO A 1 94 ? 8.517 7.382 -2.306 1.00 91.56 94 PRO A CA 1
ATOM 715 C C . PRO A 1 94 ? 7.530 8.560 -2.387 1.00 91.56 94 PRO A C 1
ATOM 717 O O . PRO A 1 94 ? 6.492 8.525 -1.734 1.00 91.56 94 PRO A O 1
ATOM 720 N N . GLY A 1 95 ? 7.807 9.557 -3.237 1.00 91.19 95 GLY A N 1
ATOM 721 C CA . GLY A 1 95 ? 6.934 10.726 -3.407 1.00 91.19 95 GLY A CA 1
ATOM 722 C C . GLY A 1 95 ? 5.574 10.372 -4.011 1.00 91.19 95 GLY A C 1
ATOM 723 O O . GLY A 1 95 ? 4.552 10.891 -3.570 1.00 91.19 95 GLY A O 1
ATOM 724 N N . TYR A 1 96 ? 5.534 9.426 -4.956 1.00 92.50 96 TYR A N 1
ATOM 725 C CA . TYR A 1 96 ? 4.274 8.931 -5.515 1.00 92.50 96 TYR A CA 1
ATOM 726 C C . TYR A 1 96 ? 3.465 8.170 -4.461 1.00 92.50 96 TYR A C 1
ATOM 728 O O . TYR A 1 96 ? 2.274 8.413 -4.288 1.00 92.50 96 TYR A O 1
ATOM 736 N N . TRP A 1 97 ? 4.118 7.273 -3.713 1.00 93.88 97 TRP A N 1
ATOM 737 C CA . TRP A 1 97 ? 3.478 6.522 -2.635 1.00 93.88 97 TRP A CA 1
ATOM 738 C C . TRP A 1 97 ? 2.902 7.438 -1.558 1.00 93.88 97 TRP A C 1
ATOM 740 O O . TRP A 1 97 ? 1.837 7.139 -1.034 1.00 93.88 97 TRP A O 1
ATOM 750 N N . LEU A 1 98 ? 3.575 8.541 -1.229 1.00 92.31 98 LEU A N 1
ATOM 751 C CA . LEU A 1 98 ? 3.106 9.544 -0.268 1.00 92.31 98 LEU A CA 1
ATOM 752 C C . LEU A 1 98 ? 2.132 10.568 -0.879 1.00 92.31 98 LEU A C 1
ATOM 754 O O . LEU A 1 98 ? 1.676 11.458 -0.169 1.00 92.31 98 LEU A O 1
ATOM 758 N N . GLN A 1 99 ? 1.788 10.428 -2.165 1.00 92.44 99 GLN A N 1
ATOM 759 C CA . GLN A 1 99 ? 0.932 11.350 -2.922 1.00 92.44 99 GLN A CA 1
ATOM 760 C C . GLN A 1 99 ? 1.454 12.803 -2.933 1.00 92.44 99 GLN A C 1
ATOM 762 O O . GLN A 1 99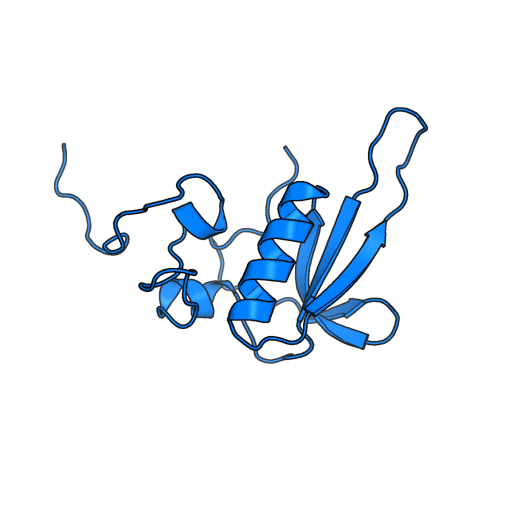 ? 0.686 13.751 -3.067 1.00 92.44 99 GLN A O 1
ATOM 767 N N . GLU A 1 100 ? 2.772 12.984 -2.833 1.00 90.12 100 GLU A N 1
ATOM 768 C CA . GLU A 1 100 ? 3.452 14.284 -2.927 1.00 90.12 100 GLU A CA 1
ATOM 769 C C . GLU A 1 100 ? 3.646 14.727 -4.389 1.00 90.12 100 GLU A C 1
ATOM 771 O O . GLU A 1 100 ? 3.823 15.913 -4.670 1.00 90.12 100 GLU A O 1
ATOM 776 N N . CYS A 1 101 ? 3.610 13.781 -5.333 1.00 86.50 101 CYS A N 1
ATOM 777 C CA . CYS A 1 101 ? 3.673 14.030 -6.772 1.00 86.50 101 CYS A CA 1
ATOM 778 C C . CYS A 1 101 ? 2.955 12.934 -7.572 1.00 86.50 101 CYS A C 1
ATOM 780 O O . CYS A 1 101 ? 2.845 11.791 -7.134 1.00 86.50 101 CYS A O 1
ATOM 782 N N . THR A 1 102 ? 2.484 13.284 -8.772 1.00 86.38 102 THR A N 1
ATOM 783 C CA . THR A 1 102 ? 1.873 12.345 -9.734 1.00 86.38 102 THR A CA 1
ATOM 784 C C . THR A 1 102 ? 2.852 11.884 -10.811 1.00 86.38 102 THR A C 1
ATOM 786 O O . THR A 1 102 ? 2.707 10.786 -11.337 1.00 86.38 102 THR A O 1
ATOM 789 N N . ASP A 1 103 ? 3.849 12.715 -11.120 1.00 83.50 103 ASP A N 1
ATOM 790 C CA . ASP A 1 103 ? 4.972 12.415 -12.007 1.00 83.50 103 ASP A CA 1
ATOM 791 C C . ASP A 1 103 ? 6.259 12.767 -11.256 1.00 83.50 103 ASP A C 1
ATOM 793 O O . ASP A 1 103 ? 6.628 13.933 -11.105 1.00 83.50 103 ASP A O 1
ATOM 797 N N . CYS A 1 104 ? 6.865 11.751 -10.654 1.00 79.69 104 CYS A N 1
ATOM 798 C CA . CYS A 1 104 ? 8.021 11.906 -9.787 1.00 79.69 104 CYS A CA 1
ATOM 799 C C . CYS A 1 104 ? 9.265 11.415 -10.524 1.00 79.69 104 CYS A C 1
ATOM 801 O O . CYS A 1 104 ? 9.242 10.338 -11.120 1.00 79.69 104 CYS A O 1
ATOM 803 N N . ASP A 1 105 ? 10.376 12.150 -10.413 1.00 79.25 105 ASP A N 1
ATOM 804 C CA . ASP A 1 105 ? 11.666 11.674 -10.915 1.00 79.25 105 ASP A CA 1
ATOM 805 C C . ASP A 1 105 ? 11.985 10.317 -10.277 1.00 79.25 105 ASP A C 1
ATOM 807 O O . ASP A 1 105 ? 12.170 10.205 -9.061 1.00 79.25 105 ASP A O 1
ATOM 811 N N . ASN A 1 106 ? 12.027 9.275 -11.108 1.00 73.75 106 ASN A N 1
ATOM 812 C CA . ASN A 1 106 ? 12.261 7.917 -10.645 1.00 73.75 106 ASN A CA 1
ATOM 813 C C . ASN A 1 106 ? 13.651 7.755 -10.021 1.00 73.75 106 ASN A C 1
ATOM 815 O O . ASN A 1 106 ? 13.843 6.838 -9.239 1.00 73.75 106 ASN A O 1
ATOM 819 N N . ARG A 1 107 ? 14.590 8.675 -10.259 1.00 75.12 107 ARG A N 1
ATOM 820 C CA . ARG A 1 107 ? 15.957 8.649 -9.725 1.00 75.12 107 ARG A CA 1
ATOM 821 C C . ARG A 1 107 ? 16.045 9.153 -8.280 1.00 75.12 107 ARG A C 1
ATOM 823 O O . ARG A 1 107 ? 16.984 9.869 -7.936 1.00 75.12 107 ARG A O 1
ATOM 830 N N . TYR A 1 108 ? 15.109 8.775 -7.410 1.00 72.69 108 TYR A N 1
ATOM 831 C CA . TYR A 1 108 ? 15.119 9.193 -5.999 1.00 72.69 108 TYR A CA 1
ATOM 832 C C . TYR A 1 108 ? 16.372 8.702 -5.242 1.00 72.69 108 TYR A C 1
ATOM 834 O O . TYR A 1 108 ? 16.756 9.293 -4.236 1.00 72.69 108 TYR A O 1
ATOM 842 N N . TRP A 1 109 ? 17.028 7.640 -5.728 1.00 70.44 109 TRP A N 1
ATOM 843 C CA . TRP A 1 109 ? 18.284 7.106 -5.182 1.00 70.44 109 TRP A CA 1
ATOM 844 C C . TRP A 1 109 ? 19.531 7.886 -5.619 1.00 70.44 109 TRP A C 1
ATOM 846 O O . TRP A 1 109 ? 20.610 7.688 -5.056 1.00 70.44 109 TRP A O 1
ATOM 856 N N . LEU A 1 110 ? 19.430 8.758 -6.628 1.00 71.25 110 LEU A N 1
ATOM 857 C CA . LEU A 1 110 ? 20.541 9.628 -6.987 1.00 71.25 110 LEU A CA 1
ATOM 858 C C . LEU A 1 110 ? 20.607 10.763 -5.972 1.00 71.25 110 LEU A C 1
ATOM 860 O O . LEU A 1 110 ? 19.722 11.616 -5.907 1.00 71.25 110 LEU A O 1
ATOM 864 N N . ARG A 1 111 ? 21.705 10.815 -5.214 1.00 62.09 111 ARG A N 1
ATOM 865 C CA . ARG A 1 111 ? 22.043 12.007 -4.440 1.00 62.09 111 ARG A CA 1
ATOM 866 C C . ARG A 1 111 ? 22.186 13.165 -5.425 1.00 62.09 111 ARG A C 1
ATOM 868 O O . ARG A 1 111 ? 23.173 13.227 -6.162 1.00 62.09 111 ARG A O 1
ATOM 875 N N . LYS A 1 112 ? 21.205 14.071 -5.451 1.00 68.12 112 LYS A N 1
ATOM 876 C CA . LYS A 1 112 ? 21.346 15.340 -6.166 1.00 68.12 112 LYS A CA 1
ATOM 877 C C . LYS A 1 112 ? 22.557 16.038 -5.550 1.00 68.12 112 LYS A C 1
ATOM 879 O O . LYS A 1 112 ? 22.581 16.273 -4.344 1.00 68.12 112 LYS A O 1
ATOM 884 N N . LYS A 1 113 ? 23.607 16.254 -6.346 1.00 52.38 113 LYS A N 1
ATOM 885 C CA . LYS A 1 113 ? 24.689 17.152 -5.940 1.00 52.38 113 LYS A CA 1
ATOM 886 C C . LYS A 1 113 ? 24.050 18.529 -5.839 1.00 52.38 113 LYS A C 1
ATOM 888 O O . LYS A 1 113 ? 23.516 18.982 -6.843 1.00 52.38 113 LYS A O 1
ATOM 893 N N . ASP A 1 114 ? 24.020 19.041 -4.615 1.00 58.06 114 ASP A N 1
ATOM 894 C CA . ASP A 1 114 ? 23.674 20.388 -4.162 1.00 58.06 114 ASP A CA 1
ATOM 895 C C . ASP A 1 114 ? 23.138 21.329 -5.260 1.00 58.06 114 ASP A C 1
ATOM 897 O O . ASP A 1 114 ? 23.860 21.687 -6.193 1.00 58.06 114 ASP A O 1
ATOM 901 N N . GLN A 1 115 ? 21.858 21.697 -5.131 1.00 47.19 115 GLN A N 1
ATOM 902 C CA . GLN A 1 115 ? 21.240 22.799 -5.872 1.00 47.19 115 GLN A CA 1
ATOM 903 C C . GLN A 1 115 ? 21.693 24.145 -5.303 1.00 47.19 115 GLN A C 1
ATOM 905 O O . GLN A 1 115 ? 21.806 24.236 -4.059 1.00 47.19 115 GLN A O 1
#